Protein AF-A0A2V7I7X3-F1 (afdb_monomer_lite)

Sequence (58 aa):
MAQLSWSLASRDDVVEIGDFIAKDSIVYAVSVVERLVSAAEALRSSPFVGRVVPEYGR

Structure (mmCIF, N/CA/C/O backbone):
data_AF-A0A2V7I7X3-F1
#
_entry.id   AF-A0A2V7I7X3-F1
#
loop_
_atom_site.group_PDB
_atom_site.id
_atom_site.type_symbol
_atom_site.label_atom_id
_atom_site.label_alt_id
_atom_site.label_comp_id
_atom_site.label_asym_id
_atom_site.label_entity_id
_atom_site.label_seq_id
_atom_site.pdbx_PDB_ins_code
_atom_site.Cartn_x
_atom_site.Cartn_y
_atom_site.Cartn_z
_atom_site.occupancy
_atom_site.B_iso_or_equiv
_atom_site.auth_seq_id
_atom_site.auth_comp_id
_atom_site.auth_asym_id
_atom_site.auth_atom_id
_atom_site.pdbx_PDB_model_num
ATOM 1 N N . MET A 1 1 ? -20.358 1.306 7.443 1.00 81.00 1 MET A N 1
ATOM 2 C CA . MET A 1 1 ? -19.115 1.471 6.663 1.00 81.00 1 MET A CA 1
ATOM 3 C C . MET A 1 1 ? -18.146 2.279 7.501 1.00 81.00 1 MET A C 1
ATOM 5 O O . MET A 1 1 ? -18.576 3.262 8.090 1.00 81.00 1 MET A O 1
ATOM 9 N N . ALA A 1 2 ? -16.892 1.853 7.598 1.00 92.50 2 ALA A N 1
ATOM 10 C CA . ALA A 1 2 ? -15.846 2.605 8.281 1.00 92.50 2 ALA A CA 1
ATOM 11 C C . ALA A 1 2 ? -15.312 3.736 7.386 1.00 92.50 2 ALA A C 1
ATOM 13 O O . ALA A 1 2 ? -15.370 3.650 6.154 1.00 92.50 2 ALA A O 1
ATOM 14 N N . GLN A 1 3 ? -14.792 4.793 8.010 1.00 95.75 3 GLN A N 1
ATOM 15 C CA . GLN A 1 3 ? -14.055 5.841 7.312 1.00 95.75 3 GLN A CA 1
ATOM 16 C C . GLN A 1 3 ? -12.628 5.354 7.042 1.00 95.75 3 GLN A C 1
ATOM 18 O O . GLN A 1 3 ? -11.934 4.937 7.966 1.00 95.75 3 GLN A O 1
ATOM 23 N N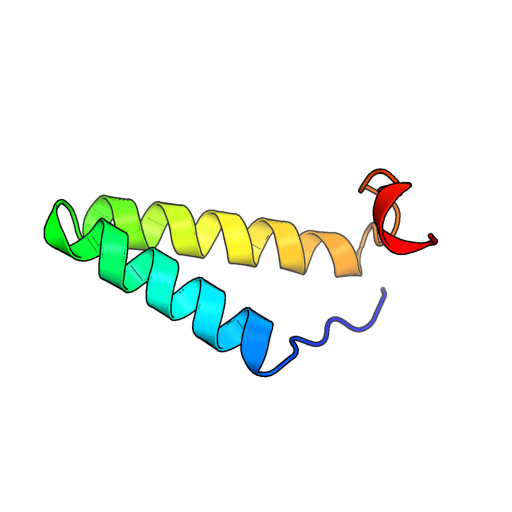 . LEU A 1 4 ? -12.201 5.413 5.779 1.00 95.94 4 LEU A N 1
ATOM 24 C CA . LEU A 1 4 ? -10.829 5.123 5.371 1.00 95.94 4 LEU A CA 1
ATOM 25 C C . LEU A 1 4 ? -10.047 6.436 5.270 1.00 95.94 4 LEU A C 1
ATOM 27 O O . LEU A 1 4 ? -10.489 7.376 4.609 1.00 95.94 4 LEU A O 1
ATOM 31 N N . SER A 1 5 ? -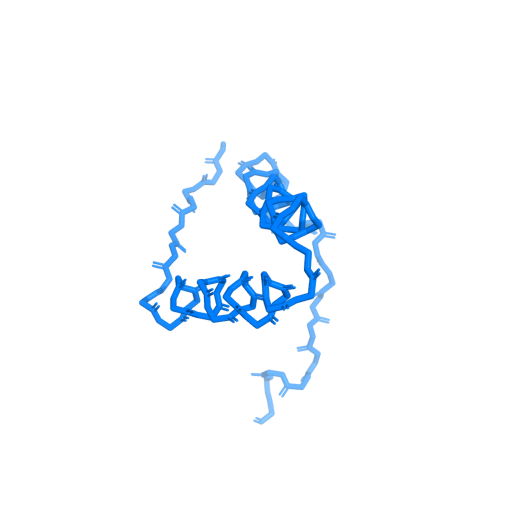8.885 6.496 5.911 1.00 96.50 5 SER A N 1
ATOM 32 C CA . SER A 1 5 ? -7.956 7.622 5.816 1.00 96.50 5 SER A CA 1
ATOM 33 C C . SER A 1 5 ? -6.531 7.112 5.658 1.00 96.50 5 SER A C 1
ATOM 35 O O . SER A 1 5 ? -6.108 6.229 6.399 1.00 96.50 5 SER A O 1
ATOM 37 N N . TRP A 1 6 ? -5.789 7.714 4.735 1.00 97.38 6 TRP A N 1
ATOM 38 C CA . TRP A 1 6 ? -4.381 7.415 4.486 1.00 97.38 6 TRP A CA 1
ATOM 39 C C . TRP A 1 6 ? -3.492 8.448 5.175 1.00 97.38 6 TRP A C 1
ATOM 41 O O . TRP A 1 6 ? -3.722 9.650 4.994 1.00 97.38 6 TRP A O 1
ATOM 51 N N . SER A 1 7 ? -2.476 7.996 5.914 1.00 97.75 7 SER A N 1
ATOM 52 C CA . SER A 1 7 ? -1.406 8.873 6.403 1.00 97.75 7 SER A CA 1
ATOM 53 C C . SER A 1 7 ? -0.551 9.360 5.232 1.00 97.75 7 SER A C 1
ATOM 55 O O . SER A 1 7 ? -0.527 8.715 4.184 1.00 97.75 7 SER A O 1
ATOM 57 N N . LEU A 1 8 ? 0.162 10.477 5.401 1.00 97.81 8 LEU A N 1
ATOM 58 C CA . LEU A 1 8 ? 1.078 10.979 4.368 1.00 97.81 8 LEU A CA 1
ATOM 59 C C . LEU A 1 8 ? 2.122 9.917 3.997 1.00 97.81 8 LEU A C 1
ATOM 61 O O . LEU A 1 8 ? 2.183 9.534 2.837 1.00 97.81 8 LEU A O 1
ATOM 65 N N . ALA A 1 9 ? 2.785 9.329 5.000 1.00 97.88 9 ALA A N 1
ATOM 66 C CA . ALA A 1 9 ? 3.742 8.239 4.801 1.00 97.88 9 ALA A CA 1
ATOM 67 C C . ALA A 1 9 ? 3.158 7.083 3.973 1.00 97.88 9 ALA A C 1
ATOM 69 O O . ALA A 1 9 ? 3.741 6.694 2.975 1.00 97.88 9 ALA A O 1
ATOM 70 N N . SER A 1 10 ? 1.949 6.605 4.297 1.00 97.69 10 SER A N 1
ATOM 71 C CA . SER A 1 10 ? 1.342 5.498 3.539 1.00 97.69 10 SER A CA 1
ATOM 72 C C . SER A 1 10 ? 1.006 5.848 2.086 1.00 97.69 10 SER A C 1
ATOM 74 O O . SER A 1 10 ? 0.925 4.953 1.250 1.00 97.69 10 SER A O 1
ATOM 76 N N . ARG A 1 11 ? 0.772 7.131 1.774 1.00 97.88 11 ARG A N 1
ATOM 77 C CA . ARG A 1 11 ? 0.564 7.576 0.389 1.00 97.88 11 ARG A CA 1
ATOM 78 C C . ARG A 1 11 ? 1.887 7.592 -0.360 1.00 97.88 11 ARG A C 1
ATOM 80 O O . ARG A 1 11 ? 1.937 7.076 -1.472 1.00 97.88 11 ARG A O 1
ATOM 87 N N . ASP A 1 12 ? 2.917 8.150 0.266 1.00 98.50 12 ASP A N 1
ATOM 88 C CA . ASP A 1 12 ? 4.261 8.234 -0.300 1.00 98.50 12 ASP A CA 1
ATOM 89 C C . ASP A 1 12 ? 4.818 6.823 -0.551 1.00 98.50 12 ASP A C 1
ATOM 91 O O . ASP A 1 12 ? 5.266 6.538 -1.657 1.00 98.50 12 ASP A O 1
ATOM 95 N N . ASP A 1 13 ? 4.635 5.892 0.391 1.00 98.56 13 ASP A N 1
ATOM 96 C CA . ASP A 1 13 ? 5.039 4.486 0.251 1.00 98.56 13 ASP A CA 1
ATOM 97 C C . ASP A 1 13 ? 4.410 3.815 -0.985 1.00 98.56 13 ASP A C 1
ATOM 99 O O . ASP A 1 13 ? 5.080 3.097 -1.728 1.00 98.56 13 ASP A O 1
ATOM 103 N N . VAL A 1 14 ? 3.113 4.039 -1.240 1.00 98.50 14 VAL A N 1
ATOM 104 C CA . VAL A 1 14 ? 2.428 3.463 -2.413 1.00 98.50 14 VAL A CA 1
ATOM 105 C C . VAL A 1 14 ? 2.996 4.029 -3.715 1.00 98.50 14 VAL A C 1
ATOM 107 O O . VAL A 1 14 ? 3.152 3.279 -4.682 1.00 98.50 14 VAL A O 1
ATOM 110 N N . VAL A 1 15 ? 3.323 5.325 -3.741 1.00 98.44 15 VAL A N 1
ATOM 111 C CA . VAL A 1 15 ? 3.964 5.970 -4.895 1.00 98.44 15 VAL A CA 1
ATOM 112 C C . VAL A 1 15 ? 5.364 5.402 -5.109 1.00 98.44 15 VAL A C 1
ATOM 114 O O . VAL A 1 15 ? 5.665 4.958 -6.213 1.00 98.44 15 VAL A O 1
ATOM 117 N N . GLU A 1 16 ? 6.185 5.316 -4.061 1.00 98.75 16 GLU A N 1
ATOM 118 C CA . GLU A 1 16 ? 7.548 4.783 -4.148 1.00 98.75 16 GLU A CA 1
ATOM 119 C C . GLU A 1 16 ? 7.579 3.322 -4.617 1.00 98.75 16 GLU A C 1
ATOM 121 O O . GLU A 1 16 ? 8.421 2.951 -5.438 1.00 98.75 16 GLU A O 1
ATOM 126 N N . ILE A 1 17 ? 6.639 2.489 -4.153 1.00 98.75 17 ILE A N 1
ATOM 127 C CA . ILE A 1 17 ? 6.475 1.109 -4.635 1.00 98.75 17 ILE A CA 1
ATOM 128 C C . ILE A 1 17 ? 6.154 1.098 -6.133 1.00 98.75 17 ILE A C 1
ATOM 130 O O . ILE A 1 17 ? 6.775 0.346 -6.890 1.00 98.75 17 ILE A O 1
ATOM 134 N N . GLY A 1 18 ? 5.198 1.925 -6.566 1.00 98.81 18 GLY A N 1
ATOM 135 C CA . GLY A 1 18 ? 4.828 2.056 -7.974 1.00 98.81 18 GLY A CA 1
ATOM 136 C C . GLY A 1 18 ? 6.014 2.487 -8.837 1.00 98.81 18 GLY A C 1
ATOM 137 O O . GLY A 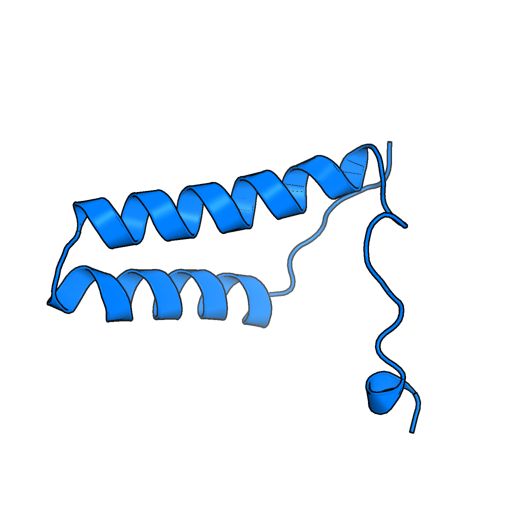1 18 ? 6.348 1.808 -9.809 1.00 98.81 18 GLY A O 1
ATOM 138 N N . ASP A 1 19 ? 6.703 3.553 -8.436 1.00 98.81 19 ASP A N 1
ATOM 139 C CA . ASP A 1 19 ? 7.866 4.106 -9.133 1.00 98.81 19 ASP A CA 1
ATOM 140 C C . ASP A 1 19 ? 9.029 3.115 -9.188 1.00 98.81 19 ASP A C 1
ATOM 142 O O . ASP A 1 19 ? 9.726 3.014 -10.201 1.00 98.81 19 ASP A O 1
ATOM 146 N N . PHE A 1 20 ? 9.247 2.346 -8.119 1.00 98.81 20 PHE A N 1
ATOM 147 C CA . PHE A 1 20 ? 10.274 1.314 -8.099 1.00 98.81 20 PHE A CA 1
ATOM 148 C C . PHE A 1 20 ? 9.993 0.220 -9.133 1.00 98.81 20 PHE A C 1
ATOM 150 O O . PHE A 1 20 ? 10.889 -0.136 -9.897 1.00 98.81 20 PHE A O 1
ATOM 157 N N . ILE A 1 21 ? 8.758 -0.285 -9.184 1.00 98.75 21 ILE A N 1
ATOM 158 C CA . ILE A 1 21 ? 8.354 -1.340 -10.122 1.00 98.75 21 ILE A CA 1
ATOM 159 C C . ILE A 1 21 ? 8.337 -0.819 -11.566 1.00 98.75 21 ILE A C 1
ATOM 161 O O . ILE A 1 21 ? 8.733 -1.533 -12.490 1.00 98.75 21 ILE A O 1
ATOM 165 N N . ALA A 1 22 ? 7.927 0.435 -11.770 1.00 98.69 22 ALA A N 1
ATOM 166 C CA . ALA A 1 22 ? 7.818 1.055 -13.088 1.00 98.69 22 ALA A CA 1
ATOM 167 C C . ALA A 1 22 ? 9.160 1.138 -13.834 1.00 98.69 22 ALA A C 1
ATOM 169 O O . ALA A 1 22 ? 9.159 1.213 -15.062 1.00 98.69 22 ALA A O 1
ATOM 170 N N . LYS A 1 23 ? 10.292 1.064 -13.114 1.00 98.62 23 LYS A N 1
ATOM 171 C CA . LYS A 1 23 ? 11.640 0.956 -13.701 1.00 98.62 23 LYS A CA 1
ATOM 172 C C . LYS A 1 23 ? 11.790 -0.261 -14.615 1.00 98.62 23 LYS A C 1
ATOM 174 O O . LYS A 1 23 ? 12.568 -0.195 -15.560 1.00 98.62 23 LYS A O 1
ATOM 179 N N . ASP A 1 24 ? 11.068 -1.343 -14.324 1.00 98.62 24 ASP A N 1
ATOM 180 C CA . ASP A 1 24 ? 11.081 -2.582 -15.108 1.00 98.62 24 ASP A CA 1
ATOM 181 C C . ASP A 1 24 ? 9.795 -2.745 -15.933 1.00 98.62 24 ASP A C 1
ATOM 183 O O . ASP A 1 24 ? 9.834 -3.101 -17.110 1.00 98.62 24 ASP A O 1
ATOM 187 N N . SER A 1 25 ? 8.634 -2.431 -15.345 1.00 98.56 25 SER A N 1
ATOM 188 C CA . SER A 1 25 ? 7.348 -2.546 -16.036 1.00 98.56 25 SER A CA 1
ATOM 189 C C . SER A 1 25 ? 6.290 -1.599 -15.480 1.00 98.56 25 SER A C 1
ATOM 191 O O . SER A 1 25 ? 5.748 -1.796 -14.392 1.00 98.56 25 SER A O 1
ATOM 193 N N . ILE A 1 26 ? 5.915 -0.604 -16.288 1.00 98.56 26 ILE A N 1
ATOM 194 C CA . ILE A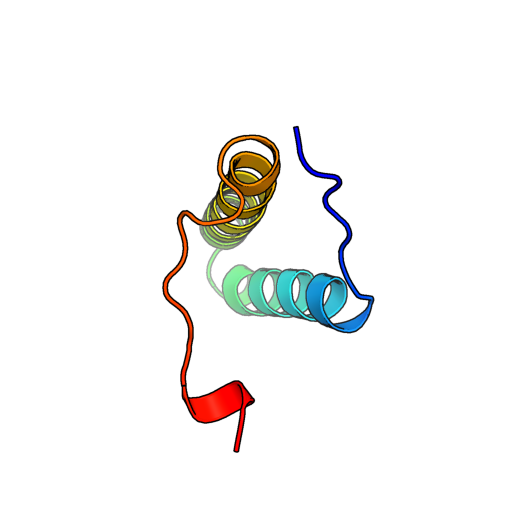 1 26 ? 4.825 0.336 -15.977 1.00 98.56 26 ILE A CA 1
ATOM 195 C C . ILE A 1 26 ? 3.493 -0.407 -15.805 1.00 98.56 26 ILE A C 1
ATOM 197 O O . ILE A 1 26 ? 2.737 -0.125 -14.880 1.00 98.56 26 ILE A O 1
ATOM 201 N N . VAL A 1 27 ? 3.208 -1.387 -16.670 1.00 98.62 27 VAL A N 1
ATOM 202 C CA . VAL A 1 27 ? 1.956 -2.162 -16.609 1.00 98.62 27 VAL A CA 1
ATOM 203 C C . VAL A 1 27 ? 1.859 -2.920 -15.285 1.00 98.62 27 VAL A C 1
ATOM 205 O O . VAL A 1 27 ? 0.799 -2.953 -14.660 1.00 98.62 27 VAL A O 1
ATOM 208 N N . TYR A 1 28 ? 2.973 -3.497 -14.829 1.00 98.38 28 TYR A N 1
ATOM 209 C CA . TYR A 1 28 ? 2.994 -4.214 -13.562 1.00 98.38 28 TYR A CA 1
ATOM 210 C C . TYR A 1 28 ? 2.889 -3.264 -12.362 1.00 98.38 28 TYR A C 1
ATOM 212 O O . TYR A 1 28 ? 2.162 -3.566 -11.417 1.00 98.38 28 TYR A O 1
ATOM 220 N N . ALA A 1 29 ? 3.523 -2.089 -12.426 1.00 98.75 29 ALA A N 1
ATOM 221 C CA . ALA A 1 29 ? 3.393 -1.056 -11.400 1.00 98.75 29 ALA A CA 1
ATOM 222 C C . ALA A 1 29 ? 1.929 -0.639 -11.190 1.00 98.75 29 ALA A C 1
ATOM 224 O O . ALA A 1 29 ? 1.449 -0.639 -10.057 1.00 98.75 29 ALA A O 1
ATOM 225 N N . VAL A 1 30 ? 1.197 -0.374 -12.279 1.00 98.69 30 VAL A N 1
ATOM 226 C CA . VAL A 1 30 ? -0.235 -0.034 -12.220 1.00 98.69 30 VAL A CA 1
ATOM 227 C C . VAL A 1 30 ? -1.035 -1.156 -11.560 1.00 98.69 30 VAL A C 1
ATOM 229 O O . VAL A 1 30 ? -1.771 -0.901 -10.611 1.00 98.69 30 VAL A O 1
ATOM 232 N N . SER A 1 31 ? -0.836 -2.407 -11.989 1.00 98.62 31 SER A N 1
ATOM 233 C CA . SER A 1 31 ? -1.561 -3.554 -11.429 1.00 98.62 31 SER A CA 1
ATOM 234 C C . SER A 1 31 ? -1.312 -3.742 -9.925 1.00 98.62 31 SER A C 1
ATOM 236 O O . SER A 1 31 ? -2.239 -4.046 -9.167 1.00 98.62 31 SER A O 1
ATOM 238 N N . VAL A 1 32 ? -0.075 -3.531 -9.463 1.00 98.62 32 VAL A N 1
ATOM 239 C CA . VAL A 1 32 ? 0.264 -3.611 -8.036 1.00 98.62 32 VAL A CA 1
ATOM 240 C C . VAL A 1 32 ? -0.399 -2.483 -7.244 1.00 98.62 32 VAL A C 1
ATOM 242 O O . VAL A 1 32 ? -1.017 -2.757 -6.213 1.00 98.62 32 VAL A O 1
ATOM 245 N N . VAL A 1 33 ? -0.330 -1.239 -7.728 1.00 98.69 33 VAL A N 1
ATOM 246 C CA . VAL A 1 33 ? -0.959 -0.084 -7.065 1.00 98.69 33 VAL A CA 1
ATOM 247 C C . VAL A 1 33 ? -2.478 -0.259 -6.985 1.00 98.69 33 VAL A C 1
ATOM 249 O O . VAL A 1 33 ? -3.057 -0.098 -5.910 1.00 98.69 33 VAL A O 1
ATOM 252 N N . GLU A 1 34 ? -3.130 -0.675 -8.072 1.00 98.62 34 GLU A N 1
ATOM 253 C CA . GLU A 1 34 ? -4.573 -0.947 -8.094 1.00 98.62 34 GLU A CA 1
ATOM 254 C C . GLU A 1 34 ? -4.975 -2.010 -7.070 1.00 98.62 34 GLU A C 1
ATOM 256 O O . GLU A 1 34 ? -5.988 -1.867 -6.377 1.00 98.62 34 GLU A O 1
ATOM 261 N N . ARG A 1 35 ? -4.169 -3.067 -6.927 1.00 98.50 35 ARG A N 1
ATOM 262 C CA . ARG A 1 35 ? -4.416 -4.127 -5.948 1.00 98.50 35 ARG A CA 1
ATOM 263 C C . ARG A 1 35 ? -4.286 -3.624 -4.508 1.00 98.50 35 ARG A C 1
ATOM 265 O O . ARG A 1 35 ? -5.106 -4.007 -3.673 1.00 98.50 35 ARG A O 1
ATOM 272 N N . LEU A 1 36 ? -3.301 -2.771 -4.213 1.00 98.25 36 LEU A N 1
ATOM 273 C CA . LEU A 1 36 ? -3.138 -2.155 -2.890 1.00 98.25 36 LEU A CA 1
ATOM 274 C C . LEU A 1 36 ? -4.330 -1.252 -2.544 1.00 98.25 36 LEU A C 1
ATOM 276 O O . LEU A 1 36 ? -4.926 -1.399 -1.475 1.00 98.25 36 LEU A O 1
ATOM 280 N N . VAL A 1 37 ? -4.721 -0.369 -3.467 1.00 98.06 37 VAL A N 1
ATOM 281 C CA . VAL A 1 37 ? -5.853 0.552 -3.273 1.00 98.06 37 VAL A CA 1
ATOM 282 C C . VAL A 1 37 ? -7.165 -0.217 -3.117 1.00 98.06 37 VAL A C 1
ATOM 284 O O . VAL A 1 37 ? -7.934 0.056 -2.197 1.00 98.06 37 VAL A O 1
ATOM 287 N N . SER A 1 38 ? -7.401 -1.235 -3.948 1.00 97.62 38 SER A N 1
ATOM 288 C CA . SER A 1 38 ? -8.614 -2.061 -3.873 1.00 97.62 38 SER A CA 1
ATOM 289 C C . SER A 1 38 ? -8.710 -2.833 -2.555 1.00 97.62 38 SER A C 1
ATOM 291 O O . SER A 1 38 ? -9.785 -2.919 -1.958 1.00 97.62 38 SER A O 1
ATOM 293 N N . ALA A 1 39 ? -7.586 -3.367 -2.064 1.00 96.62 39 ALA A N 1
ATOM 294 C CA . ALA A 1 39 ? -7.537 -4.030 -0.765 1.00 96.62 39 ALA A CA 1
ATOM 295 C C . ALA A 1 39 ? -7.851 -3.056 0.386 1.00 96.62 39 ALA A C 1
ATOM 297 O O . ALA A 1 39 ? -8.574 -3.420 1.313 1.00 96.62 39 ALA A O 1
ATOM 298 N N . ALA A 1 40 ? -7.364 -1.814 0.310 1.00 96.75 40 ALA A N 1
ATOM 299 C CA . ALA A 1 40 ? -7.665 -0.781 1.297 1.00 96.75 40 ALA A CA 1
ATOM 300 C C . ALA A 1 40 ? -9.142 -0.344 1.262 1.00 96.75 40 ALA A C 1
ATOM 302 O O . ALA A 1 40 ? -9.768 -0.218 2.314 1.00 96.75 40 ALA A O 1
ATOM 303 N N . GLU A 1 41 ? -9.740 -0.175 0.079 1.00 96.44 41 GLU A N 1
ATOM 304 C CA . GLU A 1 41 ? -11.164 0.174 -0.060 1.00 96.44 41 GLU A CA 1
ATOM 305 C C . GLU A 1 41 ? -12.091 -0.886 0.556 1.00 96.44 41 GLU A C 1
ATOM 307 O O . GLU A 1 41 ? -13.098 -0.545 1.188 1.00 96.44 41 GLU A O 1
ATOM 312 N N . ALA A 1 42 ? -11.729 -2.173 0.472 1.00 95.50 42 ALA A N 1
ATOM 313 C CA . ALA A 1 42 ? -12.495 -3.256 1.092 1.00 95.50 42 ALA A CA 1
ATOM 314 C C . ALA A 1 42 ? -12.637 -3.093 2.622 1.00 95.50 42 ALA A C 1
ATOM 316 O O . ALA A 1 42 ? -13.667 -3.483 3.191 1.00 95.50 42 ALA A O 1
ATOM 317 N N . LEU A 1 43 ? -11.674 -2.435 3.287 1.00 96.19 43 LEU A N 1
ATOM 318 C CA . LEU A 1 43 ? -11.694 -2.172 4.734 1.00 96.19 43 LEU A CA 1
ATOM 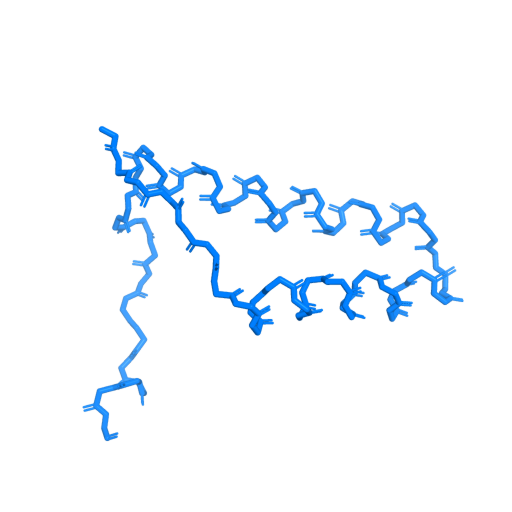319 C C . LEU A 1 43 ? -12.874 -1.294 5.164 1.00 96.19 43 LEU A C 1
ATOM 321 O O . LEU A 1 43 ? -13.329 -1.389 6.303 1.00 96.19 43 LEU A O 1
ATOM 325 N N . ARG A 1 44 ? -13.440 -0.486 4.259 1.00 96.38 44 ARG A N 1
ATOM 326 C CA . ARG A 1 44 ? -14.649 0.303 4.552 1.00 96.38 44 ARG A CA 1
ATOM 327 C C . ARG A 1 44 ? -15.848 -0.586 4.879 1.00 96.38 44 ARG A C 1
ATOM 329 O O . ARG A 1 44 ? -16.720 -0.179 5.650 1.00 96.38 44 ARG A O 1
ATOM 336 N N . SER A 1 45 ? -15.907 -1.778 4.286 1.00 97.00 45 SER A N 1
ATOM 337 C CA . SER A 1 45 ? -16.957 -2.771 4.539 1.00 97.00 45 SER A CA 1
ATOM 338 C C . SER A 1 45 ? -16.577 -3.755 5.646 1.00 97.00 45 SER A C 1
ATOM 340 O O . SER A 1 45 ? -17.430 -4.118 6.451 1.00 97.00 45 SER A O 1
ATOM 342 N N . SER A 1 46 ? -15.297 -4.138 5.712 1.00 95.69 46 SER A N 1
ATOM 343 C CA . SER A 1 46 ? -14.787 -5.196 6.589 1.00 95.69 46 SER A CA 1
ATOM 344 C C . SER A 1 46 ? -13.507 -4.746 7.311 1.00 95.69 46 SER A C 1
ATOM 346 O O . SER A 1 46 ? -12.422 -5.239 7.005 1.00 95.69 46 SER A O 1
ATOM 348 N N . PRO A 1 47 ? -13.595 -3.810 8.276 1.00 94.69 47 PRO A N 1
ATOM 349 C CA . PRO A 1 47 ? -12.419 -3.182 8.896 1.00 94.69 47 PRO A CA 1
ATOM 350 C C . PRO A 1 47 ? -11.556 -4.146 9.727 1.00 94.69 47 PRO A C 1
ATOM 352 O O . PRO A 1 47 ? -10.397 -3.851 9.994 1.00 94.69 47 PRO A O 1
ATOM 355 N N . PHE A 1 48 ? -12.097 -5.306 10.110 1.00 94.31 48 PHE A N 1
ATOM 356 C CA . PHE A 1 48 ? -11.415 -6.324 10.920 1.00 94.31 48 PHE A CA 1
ATOM 357 C C . PHE A 1 48 ? -11.006 -7.569 10.116 1.00 94.31 48 PHE A C 1
ATOM 359 O O . PHE A 1 48 ? -10.767 -8.623 10.694 1.00 94.31 48 PHE A O 1
ATOM 366 N N . VAL A 1 49 ? -10.956 -7.476 8.781 1.00 94.06 49 VAL A N 1
ATOM 367 C CA . VAL A 1 49 ? -10.552 -8.600 7.913 1.00 94.06 49 VAL A CA 1
ATOM 368 C C . VAL A 1 49 ? -9.063 -8.950 8.051 1.00 94.06 49 VAL A C 1
ATOM 370 O O . VAL A 1 49 ? -8.655 -10.075 7.773 1.00 94.06 49 VAL A O 1
ATOM 373 N N . GLY A 1 50 ? -8.241 -7.988 8.478 1.00 91.06 50 GLY A N 1
ATOM 374 C CA . GLY A 1 50 ? -6.816 -8.186 8.723 1.00 91.06 50 GLY A CA 1
ATOM 375 C C . GLY A 1 50 ? -6.538 -8.850 10.071 1.00 91.06 50 GLY A C 1
ATOM 376 O O . GLY A 1 50 ? -7.287 -8.689 11.033 1.00 91.06 50 GLY A O 1
ATOM 377 N N . ARG A 1 51 ? -5.411 -9.563 10.166 1.00 93.06 51 ARG A N 1
ATOM 378 C CA . ARG A 1 51 ? -4.917 -10.066 11.454 1.00 93.06 51 ARG A CA 1
ATOM 379 C C . ARG A 1 51 ? -4.308 -8.926 12.272 1.00 93.06 51 ARG A C 1
ATOM 381 O O . ARG A 1 51 ? -3.639 -8.057 11.718 1.00 93.06 51 ARG A O 1
ATOM 388 N N . VAL A 1 52 ? -4.438 -8.993 13.593 1.00 90.88 52 VAL A N 1
ATOM 389 C CA . VAL A 1 52 ? -3.640 -8.150 14.493 1.00 90.88 52 VAL A CA 1
ATOM 390 C C . VAL A 1 52 ? -2.173 -8.580 14.400 1.00 90.88 52 VAL A C 1
ATOM 392 O O . VAL A 1 52 ? -1.859 -9.773 14.466 1.00 90.88 52 VAL A O 1
ATOM 395 N N . VAL A 1 53 ? -1.278 -7.610 14.214 1.00 91.94 53 VAL A N 1
ATOM 396 C CA . VAL A 1 53 ? 0.173 -7.820 14.133 1.00 91.94 53 VAL A CA 1
ATOM 397 C C . VAL A 1 53 ? 0.766 -7.549 15.526 1.00 91.94 53 VAL A C 1
ATOM 399 O O . VAL A 1 53 ? 0.779 -6.392 15.950 1.00 91.94 53 VAL A O 1
ATOM 402 N N . PRO A 1 54 ? 1.183 -8.587 16.278 1.00 89.38 54 PRO A N 1
ATOM 403 C CA . PRO A 1 54 ? 1.569 -8.459 17.689 1.00 89.38 54 PRO A CA 1
ATOM 404 C C . PRO A 1 54 ? 2.800 -7.571 17.918 1.00 89.38 54 PRO A C 1
ATOM 406 O O . PRO A 1 54 ? 2.984 -7.048 19.013 1.00 89.38 54 PRO A O 1
ATOM 409 N N . GLU A 1 55 ? 3.626 -7.374 16.896 1.00 91.12 55 GLU A N 1
ATOM 410 C CA . GLU A 1 55 ? 4.848 -6.576 16.944 1.00 91.12 55 GLU A CA 1
ATOM 411 C C . GLU A 1 55 ? 4.584 -5.068 17.116 1.00 91.12 55 GLU A C 1
ATOM 413 O O . GLU A 1 55 ? 5.460 -4.366 17.607 1.00 91.12 55 GLU A O 1
ATOM 418 N N . TY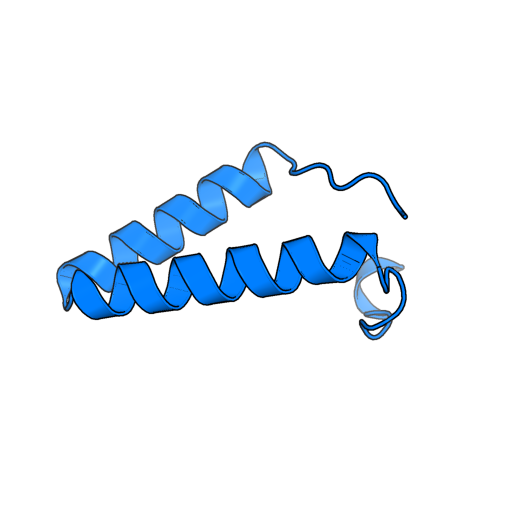R A 1 56 ? 3.386 -4.568 16.782 1.00 79.19 56 TYR A N 1
ATOM 419 C CA . TYR A 1 56 ? 3.038 -3.142 16.914 1.00 79.19 56 TYR A CA 1
ATOM 420 C C . TYR A 1 56 ? 2.633 -2.710 18.336 1.00 79.19 56 TYR A C 1
ATOM 422 O O . TYR A 1 56 ? 2.442 -1.521 18.573 1.00 79.19 56 TYR A O 1
ATOM 430 N N . GLY A 1 57 ? 2.467 -3.648 19.273 1.00 67.00 57 GLY A N 1
ATOM 431 C CA . GLY A 1 57 ? 2.039 -3.368 20.652 1.00 67.00 57 GLY A CA 1
ATOM 432 C C . GLY A 1 57 ? 3.135 -3.520 21.707 1.00 67.00 57 GLY A C 1
ATOM 433 O O . GLY A 1 57 ? 2.806 -3.606 22.890 1.00 67.00 57 GLY A O 1
ATOM 434 N N . ARG A 1 58 ? 4.400 -3.637 21.290 1.00 54.19 58 ARG A N 1
ATOM 435 C CA . ARG A 1 58 ? 5.547 -3.889 22.168 1.00 54.19 58 ARG A CA 1
ATOM 436 C C . ARG A 1 58 ? 6.425 -2.656 22.337 1.00 54.19 58 ARG A C 1
ATOM 438 O O . ARG A 1 58 ? 6.559 -1.900 21.354 1.00 54.19 58 ARG A O 1
#

Secondary structure (DSSP, 8-state):
-PPP---HHHHHHHHHHHHHHHTT-HHHHHHHHHHHHHHHHHTTT-TT-SPP-GGGG-

pLDDT: mean 95.01, std 7.66, range [54.19, 98.81]

Radius of gyration: 13.65 Å; chains: 1; bounding box: 31×21×39 Å

Foldseek 3Di:
DDDQDDDPVRVVVLVVQLVVCVVPPNVVSVVVSVVVVVVSVCCRVVVPPDDDDVVVVD